Protein 5GV0 (pdb70)

Nearest PDB structures (foldseek):
  5gv0-assembly1_A  TM=1.006E+00  e=5.719E-32  Mus musculus
  4akm-assembly1_A  TM=8.705E-01  e=2.554E-14  Homo sapiens
  5gv3-assembly2_B  TM=8.272E-01  e=2.818E-09  Mus musculus
  5gv3-assembly1_A  TM=8.039E-01  e=3.222E-08  Mus musculus
  4jgl-assembly1_A  TM=3.336E-01  e=8.041E+00  Bacteroides eggerthii DSM 20697

InterPro domains:
  IPR002000 Lysosome-associated membrane glycoprotein [PR00336] (211-235)
  IPR002000 Lysosome-associated membrane glycoprotein [PR00336] (319-333)
  IPR002000 Lysosome-associated membrane glycoprotein [PR00336] (356-368)
  IPR002000 Lysosome-associated membrane glycoprotein [PR00336] (370-392)
  IPR002000 Lysosome-associated membrane glycoprotein [PS51407] (26-406)
  IPR002000 Lysosome-associated membrane glycoprotein [PTHR11506] (157-406)
  IPR018134 Lysosome-associated membrane glycoprotein, conserved site [PS00310] (34-48)
  IPR018134 Lysosome-associated membrane glycoprotein, conserved site [PS00310] (221-235)
  IPR018134 Lysosome-associated membrane glycoprotein, conserved site [PS00311] (364-404)
  IPR048524 Lysosome-associated membrane glycoprotein 2-like, transmembrane domain [PF21222] (373-404)
  IPR048528 Lysosome-associated membrane glycoprotein 2-like, luminal domains [PF01299] (26-175)
  IPR048528 Lysosome-associated membrane glycoprotein 2-like, luminal domains [PF01299] (198-364)

GO terms:
  GO:0044194 cytolytic granule (C, IDA)
  GO:0005886 plasma membrane (C, EXP)
  GO:0005515 protein binding (F, IPI)
  GO:0031982 vesicle (C, IDA)
  GO:0042383 sarcolemma (C, IDA)
  GO:0042470 melanosome (C, I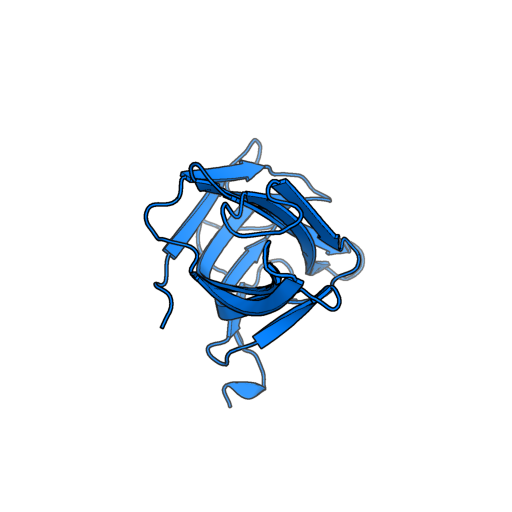DA)
  GO:0044754 autolysosome (C, IDA)
  GO:0061474 phagolysosome membrane (C, IDA)
  GO:0000421 autophagosome membrane (C, IDA)
  GO:0005764 lysosome (C, IDA)
  GO:0005768 endosome (C, IDA)
  GO:0005770 late endosome (C, IDA)
  GO:0005771 multivesicular body (C, IDA)
  GO:0008021 synaptic vesicle (C, IDA)
  GO:0009897 external side of plasma membrane (C, IDA)
  GO:0009986 cell surface (C, IDA)
  GO:0007283 spermatogenesis (P, TAS)
  GO:0045335 phagocytic vesicle (C, IMP)
  GO:0050821 protein stabilization (P, IMP)
  GO:0019904 protein domain specific binding (F, IPI)

Radius of gyration: 15.98 Å; Cα contacts (8 Å, |Δi|>4): 432; chains: 1; bounding box: 34×41×44 Å

Structure (mmCIF, N/CA/C/O backbone):
data_5GV0
#
_entry.id   5GV0
#
_cell.length_a   31.596
_cell.length_b   50.047
_cell.length_c   95.144
_cell.angle_alpha   90.000
_cell.angle_beta   90.000
_cell.angle_gamma   90.000
#
_symmetry.space_group_name_H-M   'P 21 21 21'
#
loop_
_entity.id
_entity.type
_entity.pdbx_description
1 polymer 'Lysosome-associated membrane glycoprotein 1'
2 non-polymer 'SULFATE ION'
3 non-polymer 2-acetamido-2-deoxy-beta-D-glucopyranose
4 water water
#
loop_
_atom_site.group_PDB
_atom_site.id
_atom_site.type_symbol
_atom_site.label_atom_id
_atom_site.label_alt_id
_atom_site.label_comp_id
_atom_site.label_asym_id
_atom_site.label_entity_id
_atom_site.label_seq_id
_atom_site.pdbx_PDB_ins_code
_atom_site.Cartn_x
_atom_site.Cartn_y
_atom_site.Cartn_z
_atom_site.occupancy
_atom_site.B_iso_or_equiv
_atom_site.auth_seq_id
_atom_site.auth_comp_id
_atom_site.auth_asym_id
_atom_site.auth_atom_id
_atom_site.pdbx_PDB_model_num
ATOM 1 N N . ASP A 1 1 ? 13.185 7.282 49.333 1.00 18.93 207 ASP A N 1
ATOM 2 C CA . ASP A 1 1 ? 13.044 7.339 47.880 1.00 14.73 207 ASP A CA 1
ATOM 3 C C . ASP A 1 1 ? 11.935 8.303 47.495 1.00 13.28 207 ASP A C 1
ATOM 4 O O . ASP A 1 1 ? 10.957 8.435 48.229 1.00 16.25 207 ASP A O 1
ATOM 9 N N . PRO A 1 2 ? 12.063 8.960 46.330 1.00 12.93 208 PRO A N 1
ATOM 10 C CA . PRO A 1 2 ? 10.900 9.715 45.855 1.00 13.37 208 PRO A CA 1
ATOM 11 C C . PRO A 1 2 ? 9.735 8.795 45.511 1.00 11.44 208 PRO A C 1
ATOM 12 O O . PRO A 1 2 ? 9.908 7.615 45.197 1.00 12.34 208 PRO A O 1
ATOM 16 N N . THR A 1 3 ? 8.541 9.358 45.571 1.00 13.03 209 THR A N 1
ATOM 17 C CA . THR A 1 3 ? 7.323 8.612 45.331 1.00 14.42 209 THR A CA 1
ATOM 18 C C . THR A 1 3 ? 7.032 8.455 43.837 1.00 12.86 209 THR A C 1
ATOM 19 O O . THR A 1 3 ? 7.149 9.415 43.076 1.00 15.37 209 THR A O 1
ATOM 23 N N . VAL A 1 4 ? 6.669 7.244 43.419 1.00 10.43 210 VAL A N 1
ATOM 24 C CA . VAL A 1 4 ? 6.237 6.997 42.037 1.00 11.88 210 VAL A CA 1
ATOM 25 C C . VAL A 1 4 ? 4.873 7.628 41.800 1.00 16.62 210 VAL A C 1
ATOM 26 O O . VAL A 1 4 ? 3.918 7.326 42.516 1.00 15.54 210 VAL A O 1
ATOM 30 N N . SER A 1 5 ? 4.792 8.511 40.806 1.00 10.84 211 SER A N 1
ATOM 31 C CA . SER A 1 5 ? 3.552 9.187 40.456 1.00 11.33 211 SER A CA 1
ATOM 32 C C . SER A 1 5 ? 3.189 8.878 39.021 1.00 11.11 211 SER A C 1
ATOM 33 O O . SER A 1 5 ? 4.071 8.649 38.183 1.00 12.33 211 SER A O 1
ATOM 36 N N . LYS A 1 6 ? 1.895 8.882 38.734 1.00 14.63 212 LYS A N 1
ATOM 37 C CA . LYS A 1 6 ? 1.408 8.581 37.401 1.00 12.05 212 LYS A CA 1
ATOM 38 C C . LYS A 1 6 ? 0.938 9.841 36.696 1.00 12.22 212 LYS A C 1
ATOM 39 O O . LYS A 1 6 ? 0.375 10.758 37.304 1.00 15.08 212 LYS A O 1
ATOM 45 N N . TYR A 1 7 ? 1.194 9.886 35.396 1.00 9.68 213 TYR A N 1
ATOM 46 C CA . TYR A 1 7 ? 0.856 11.042 34.576 1.00 12.23 213 TYR A CA 1
ATOM 47 C C . TYR A 1 7 ? 0.241 10.603 33.258 1.00 10.41 213 TYR A C 1
ATOM 48 O O . TYR A 1 7 ? 0.688 9.633 32.650 1.00 11.64 213 TYR A O 1
ATOM 57 N N . ASN A 1 8 ? -0.771 11.341 32.817 1.00 12.41 214 ASN A N 1
ATOM 58 C CA . ASN A 1 8 ? -1.429 11.110 31.537 1.00 13.85 214 ASN A CA 1
ATOM 59 C C . ASN A 1 8 ? -1.645 12.471 30.890 1.00 14.11 214 ASN A C 1
ATOM 60 O O . ASN A 1 8 ? -2.285 13.331 31.480 1.00 14.82 214 ASN A O 1
ATOM 65 N N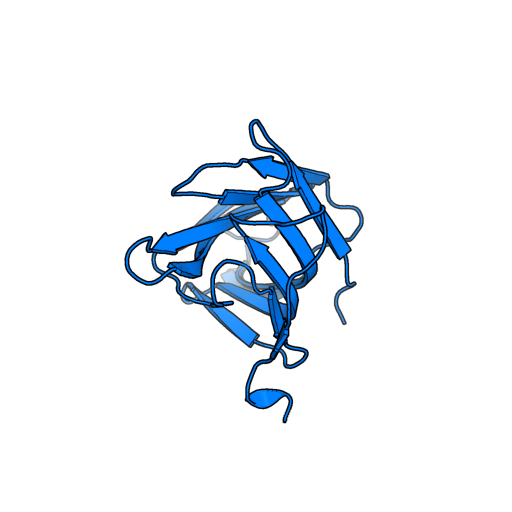 . VAL A 1 9 ? -1.069 12.686 29.713 1.00 10.89 215 VAL A N 1
ATOM 66 C CA . VAL A 1 9 ? -1.295 13.923 28.975 1.00 11.40 215 VAL A CA 1
ATOM 67 C C . VAL A 1 9 ? -2.110 13.597 27.733 1.00 12.34 215 VAL A C 1
ATOM 68 O O . VAL A 1 9 ? -1.705 12.768 26.918 1.00 11.52 215 VAL A O 1
ATOM 72 N N . THR A 1 10 ? -3.277 14.225 27.611 1.00 11.55 216 THR A N 1
ATOM 73 C CA . THR A 1 10 ? -4.152 14.009 26.466 1.00 12.49 216 THR A CA 1
ATOM 74 C C . THR A 1 10 ? -4.474 15.324 25.771 1.00 12.65 216 THR A C 1
ATOM 75 O O . THR A 1 10 ? -4.684 16.346 26.433 1.00 16.34 216 THR A O 1
ATOM 79 N N . GLY A 1 11 ? -4.501 15.286 24.441 1.00 14.88 217 GLY A N 1
ATOM 80 C CA . GLY A 1 11 ? -4.828 16.439 23.621 1.00 18.03 217 GLY A CA 1
ATOM 81 C C . GLY A 1 11 ? -5.670 16.039 22.419 1.00 15.65 217 GLY A C 1
ATOM 82 O O . GLY A 1 11 ? -6.429 15.072 22.485 1.00 15.13 217 GLY A O 1
ATOM 83 N N . ASN A 1 12 ? -5.510 16.767 21.316 1.00 14.50 218 ASN A N 1
ATOM 84 C CA . ASN A 1 12 ? -6.423 16.650 20.173 1.00 14.37 218 ASN A CA 1
ATOM 85 C C . ASN A 1 12 ? -6.475 15.258 19.557 1.00 17.61 218 ASN A C 1
ATOM 86 O O . ASN A 1 12 ? -7.512 14.837 19.041 1.00 19.91 218 ASN A O 1
ATOM 91 N N . ASN A 1 13 ? -5.351 14.555 19.591 1.00 17.40 219 ASN A N 1
ATOM 92 C CA . ASN A 1 13 ? -5.272 13.218 19.012 1.00 17.82 219 ASN A CA 1
ATOM 93 C C . ASN A 1 13 ? -5.197 12.155 20.091 1.00 15.10 219 ASN A C 1
ATOM 94 O O . ASN A 1 13 ? -4.641 11.072 19.877 1.00 20.57 219 ASN A O 1
ATOM 99 N N . GLY A 1 14 ? -5.743 12.472 21.257 1.00 16.02 220 GLY A N 1
ATOM 100 C CA . GLY A 1 14 ? -5.753 11.538 22.362 1.00 14.94 220 GLY A CA 1
ATOM 101 C C . GLY A 1 14 ? -4.498 11.619 23.206 1.00 12.95 220 GLY A C 1
ATOM 102 O O . GLY A 1 14 ? -3.827 12.649 23.248 1.00 15.48 220 GLY A O 1
ATOM 103 N N . THR A 1 15 ? -4.188 10.520 23.878 1.00 15.38 221 THR A N 1
ATOM 104 C CA . THR A 1 15 ? -3.063 10.473 24.805 1.00 13.83 221 THR A CA 1
ATOM 105 C C . THR A 1 15 ? -1.728 10.589 24.078 1.00 14.01 221 THR A C 1
ATOM 106 O O . THR A 1 15 ? -1.470 9.862 23.121 1.00 16.76 221 THR A O 1
ATOM 110 N N . CYS A 1 16 ? -0.885 11.519 24.524 1.00 10.96 222 CYS A N 1
ATOM 111 C CA . CYS A 1 16 ? 0.427 11.695 23.916 1.00 11.08 222 CYS A CA 1
ATOM 112 C C . CYS A 1 16 ? 1.560 11.492 24.917 1.00 11.16 222 CYS A C 1
ATOM 113 O O . CYS A 1 16 ? 2.724 11.535 24.543 1.00 11.04 222 CYS A O 1
ATOM 116 N N . LEU A 1 17 ? 1.230 11.288 26.188 1.00 10.91 223 LEU A N 1
ATOM 117 C CA . LEU A 1 17 ? 2.249 10.957 27.175 1.00 9.59 223 LEU A CA 1
ATOM 118 C C . LEU A 1 17 ? 1.646 10.098 28.262 1.00 10.78 223 LEU A C 1
ATOM 119 O O . LEU A 1 17 ? 0.591 10.434 28.804 1.00 11.48 223 LEU A O 1
ATOM 124 N N . LEU A 1 18 ? 2.300 8.978 28.543 1.00 10.95 224 LEU A N 1
ATOM 125 C CA . LEU A 1 18 ? 2.018 8.177 29.722 1.00 10.06 224 LEU A CA 1
ATOM 126 C C . LEU A 1 18 ? 3.297 8.081 30.508 1.00 9.13 224 LEU A C 1
ATOM 127 O O . LEU A 1 18 ? 4.366 7.871 29.929 1.00 10.43 224 LEU A O 1
ATOM 132 N N . ALA A 1 19 ? 3.207 8.237 31.820 1.00 9.46 225 ALA A N 1
ATOM 133 C CA . ALA A 1 19 ? 4.397 8.090 32.642 1.00 9.41 225 ALA A CA 1
ATOM 134 C C . ALA A 1 19 ? 4.052 7.577 34.021 1.00 12.07 225 ALA A C 1
ATOM 135 O O . ALA A 1 19 ? 3.033 7.948 34.615 1.00 13.41 225 ALA A O 1
ATOM 137 N N . SER A 1 20 ? 4.915 6.702 34.513 1.00 10.81 226 SER A N 1
ATOM 138 C CA . SER A 1 20 ? 4.900 6.258 35.895 1.00 11.00 226 SER A CA 1
ATOM 139 C C . SER A 1 20 ? 6.324 6.406 36.378 1.00 11.36 226 SER A C 1
ATOM 140 O O . SER A 1 20 ? 7.211 5.656 35.954 1.00 13.16 226 SER A O 1
ATOM 143 N N . MET A 1 21 ? 6.578 7.406 37.214 1.00 9.79 227 MET A N 1
ATOM 144 C CA . MET A 1 21 ? 7.962 7.709 37.528 1.00 9.17 227 MET A CA 1
ATOM 145 C C . MET A 1 21 ? 8.143 8.423 38.845 1.00 10.39 227 MET A C 1
ATOM 146 O O . MET A 1 21 ? 7.241 9.119 39.325 1.00 10.47 227 MET A O 1
ATOM 151 N N . ALA A 1 22 ? 9.333 8.230 39.409 1.00 10.18 228 ALA A N 1
ATOM 152 C CA . ALA A 1 22 ? 9.760 8.890 40.629 1.00 10.65 228 ALA A CA 1
ATOM 153 C C . ALA A 1 22 ? 10.905 9.833 40.289 1.00 11.10 228 ALA A C 1
ATOM 154 O O . ALA A 1 22 ? 11.924 9.400 39.744 1.00 13.53 228 ALA A O 1
ATOM 156 N N . LEU A 1 23 ? 10.730 11.115 40.601 1.00 9.62 229 LEU A N 1
ATOM 157 C CA . LEU A 1 23 ? 11.668 12.155 40.193 1.00 10.05 229 LEU A CA 1
ATOM 158 C C . LEU A 1 23 ? 12.135 13.000 41.363 1.00 11.59 229 LEU A C 1
ATOM 159 O O . LEU A 1 23 ? 11.399 13.215 42.322 1.00 12.28 229 LEU A O 1
ATOM 164 N N . GLN A 1 24 ? 13.359 13.503 41.252 1.00 11.21 230 GLN A N 1
ATOM 165 C CA . GLN A 1 24 ? 13.979 14.284 42.308 1.00 11.76 230 GLN A CA 1
ATOM 166 C C . GLN A 1 24 ? 14.891 15.329 41.695 1.00 12.48 230 GLN A C 1
ATOM 167 O O . GLN A 1 24 ? 15.683 15.015 40.807 1.00 14.50 230 GLN A O 1
ATOM 173 N N . LEU A 1 25 ? 14.766 16.570 42.145 1.00 10.21 231 LEU A N 1
ATOM 174 C CA . LEU A 1 25 ? 15.688 17.623 41.729 1.00 10.75 231 LEU A CA 1
ATOM 175 C C . LEU A 1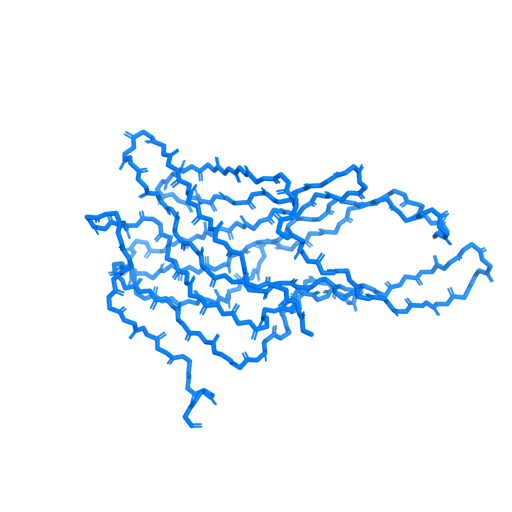 25 ? 16.840 17.702 42.715 1.00 12.36 231 LEU A C 1
ATOM 176 O O . LEU A 1 25 ? 16.626 17.781 43.916 1.00 13.79 231 LEU A O 1
ATOM 181 N N . ASN A 1 26 ? 18.062 17.672 42.205 1.00 9.16 232 ASN A N 1
ATOM 182 C CA . ASN A 1 26 ? 19.245 17.840 43.034 1.00 12.50 232 ASN A CA 1
ATOM 183 C C . ASN A 1 26 ? 19.864 19.182 42.672 1.00 12.70 232 ASN A C 1
ATOM 184 O O . ASN A 1 26 ? 20.378 19.355 41.562 1.00 11.46 232 ASN A O 1
ATOM 189 N N . ILE A 1 27 ? 19.783 20.142 43.586 1.00 13.16 233 ILE A N 1
ATOM 190 C CA . ILE A 1 27 ? 20.216 21.498 43.274 1.00 11.65 233 ILE A CA 1
ATOM 191 C C . ILE A 1 27 ? 21.279 22.005 44.244 1.00 13.03 233 ILE A C 1
ATOM 192 O O . ILE A 1 27 ? 21.147 21.901 45.471 1.00 13.70 233 ILE A O 1
ATOM 197 N N . THR A 1 28 ? 22.357 22.525 43.668 1.00 12.41 234 THR A N 1
ATOM 198 C CA . THR A 1 28 ? 23.421 23.153 44.431 1.00 14.73 234 THR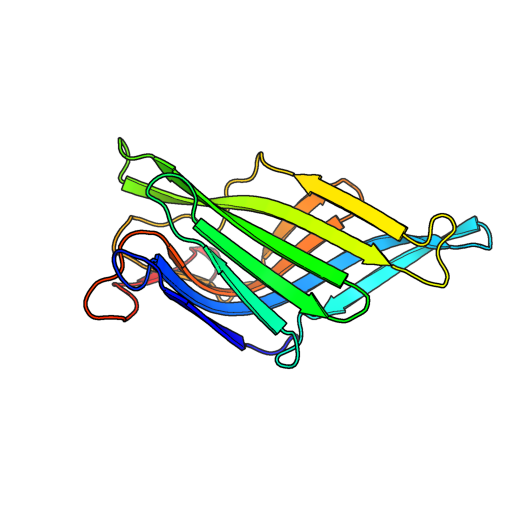 A CA 1
ATOM 199 C C . THR A 1 28 ? 23.307 24.658 44.247 1.00 16.87 234 THR A C 1
ATOM 200 O O . THR A 1 28 ? 23.221 25.134 43.119 1.00 17.93 234 THR A O 1
ATOM 204 N N . TYR A 1 29 ? 23.285 25.409 45.345 1.00 15.04 235 TYR A N 1
ATOM 205 C CA . TYR A 1 29 ? 23.122 26.853 45.241 1.00 13.63 235 TYR A CA 1
ATOM 206 C C . TYR A 1 29 ? 23.771 27.615 46.390 1.00 16.25 235 TYR A C 1
ATOM 207 O O . TYR A 1 29 ? 24.132 27.041 47.413 1.00 17.19 235 TYR A O 1
ATOM 216 N N . LEU A 1 30 ? 23.922 28.920 46.185 1.00 20.66 236 LEU A N 1
ATOM 217 C CA . LEU A 1 30 ? 24.484 29.822 47.182 1.00 21.05 236 LEU A CA 1
ATOM 218 C C . LEU A 1 30 ? 23.402 30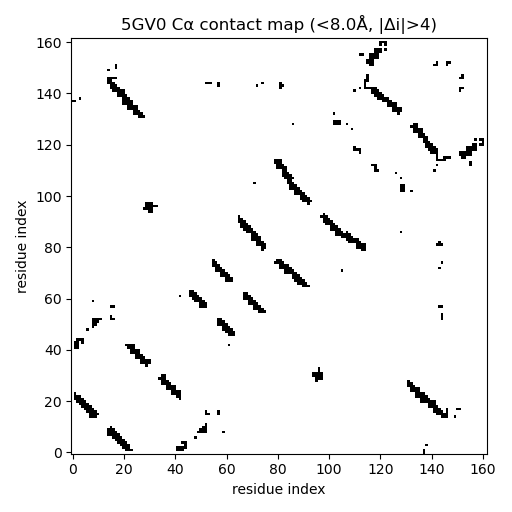.372 48.093 1.00 24.47 236 LEU A C 1
ATOM 219 O O . LEU A 1 30 ? 22.432 30.963 47.621 1.00 21.82 236 LEU A O 1
ATOM 224 N N . LYS A 1 31 ? 23.574 30.180 49.397 1.00 25.27 237 LYS A N 1
ATOM 225 C CA . LYS A 1 31 ? 22.643 30.722 50.382 1.00 24.79 237 LYS A CA 1
ATOM 226 C C . LYS A 1 31 ? 22.931 32.200 50.639 1.00 32.50 237 LYS A C 1
ATOM 227 O O . LYS A 1 31 ? 23.936 32.734 50.169 1.00 32.33 237 LYS A O 1
ATOM 233 N N . LYS A 1 32 ? 22.042 32.856 51.381 1.00 35.63 238 LYS A N 1
ATOM 234 C CA . LYS A 1 32 ? 22.213 34.268 51.714 1.00 37.87 238 LYS A CA 1
ATOM 235 C C . LYS A 1 32 ? 23.496 34.511 52.497 1.00 39.69 238 LYS A C 1
ATOM 236 O O . LYS A 1 32 ? 24.134 35.552 52.345 1.00 44.36 238 LYS A O 1
ATOM 242 N N . ASP A 1 33 ? 23.872 33.545 53.331 1.00 34.17 239 ASP A N 1
ATOM 243 C CA . ASP A 1 33 ? 25.068 33.674 54.162 1.00 28.96 239 ASP A CA 1
ATOM 244 C C . ASP A 1 33 ? 26.330 33.350 53.371 1.00 45.69 239 ASP A C 1
ATOM 245 O O . ASP A 1 33 ? 27.381 33.079 53.955 1.00 51.23 239 ASP A O 1
ATOM 250 N N . ASN A 1 34 ? 26.189 33.347 52.046 1.00 41.99 240 ASN A N 1
ATOM 251 C CA . ASN A 1 34 ? 27.291 33.195 51.095 1.00 49.85 240 ASN A CA 1
ATOM 252 C C . ASN A 1 34 ? 27.852 31.774 51.022 1.00 40.38 240 ASN A C 1
ATOM 253 O O . ASN A 1 34 ? 28.839 31.524 50.329 1.00 47.99 240 ASN A O 1
ATOM 258 N N . LYS A 1 35 ? 27.221 30.837 51.721 1.00 40.25 241 LYS A N 1
ATOM 259 C CA . LYS A 1 35 ? 27.689 29.456 51.700 1.00 35.00 241 LYS A CA 1
ATOM 260 C C . LYS A 1 35 ? 26.948 28.631 50.654 1.00 30.55 241 LYS A C 1
ATOM 261 O O . LYS A 1 35 ? 25.792 28.903 50.332 1.00 27.84 241 LYS A O 1
ATOM 267 N N . THR A 1 36 ? 27.633 27.626 50.124 1.00 26.42 242 THR A N 1
ATOM 268 C CA . THR A 1 36 ? 27.061 26.725 49.129 1.00 21.67 242 THR A CA 1
ATOM 269 C C . THR A 1 36 ? 26.365 25.559 49.822 1.00 21.82 242 THR A C 1
ATOM 270 O O . THR A 1 36 ? 26.879 25.016 50.799 1.00 22.71 242 THR A O 1
ATOM 274 N N . VAL A 1 37 ? 25.186 25.183 49.330 1.00 17.61 243 VAL A N 1
ATOM 275 C CA . VAL A 1 37 ? 24.473 24.029 49.866 1.00 16.61 243 VAL A CA 1
ATOM 276 C C . VAL A 1 37 ? 23.890 23.192 48.720 1.00 14.44 243 VAL A C 1
ATOM 277 O O . VAL A 1 37 ? 23.593 23.714 47.647 1.00 14.58 243 VAL A O 1
ATOM 281 N N . THR A 1 38 ? 23.761 21.890 48.948 1.00 13.51 244 THR A N 1
ATOM 282 C CA . THR A 1 38 ? 23.127 20.995 47.987 1.00 12.88 244 THR A CA 1
ATOM 283 C C . THR A 1 38 ? 21.912 20.350 48.637 1.00 12.05 244 THR A C 1
ATOM 284 O O . THR A 1 38 ? 22.015 19.777 49.718 1.00 12.80 244 THR A O 1
ATOM 288 N N . ARG A 1 39 ? 20.755 20.474 47.994 1.00 11.19 245 ARG A N 1
ATOM 289 C CA . ARG A 1 39 ? 19.510 19.919 48.518 1.00 11.64 245 ARG A CA 1
ATOM 290 C C . ARG A 1 39 ? 18.766 19.110 47.469 1.00 13.87 245 ARG A C 1
ATOM 291 O O . ARG A 1 39 ? 18.880 19.366 46.262 1.00 13.52 245 ARG A O 1
ATOM 299 N N . ALA A 1 40 ? 17.988 18.143 47.935 1.00 10.88 246 ALA A N 1
ATOM 300 C CA . ALA A 1 40 ? 17.106 17.381 47.064 1.00 12.23 246 ALA A CA 1
ATOM 301 C C . ALA A 1 40 ? 15.666 17.793 47.282 1.00 13.73 246 ALA A C 1
ATOM 302 O O . ALA A 1 40 ? 15.211 17.938 48.415 1.00 15.22 246 ALA A O 1
ATOM 304 N N . PHE A 1 41 ? 14.952 17.980 46.179 1.00 12.11 247 PHE A N 1
ATOM 305 C CA . PHE A 1 41 ? 13.530 18.276 46.210 1.00 13.54 247 PHE A CA 1
ATOM 306 C C . PHE A 1 41 ? 12.803 17.215 45.409 1.00 14.96 247 PHE A C 1
ATOM 307 O O . PHE A 1 41 ? 12.919 17.166 44.180 1.00 13.17 247 PHE A O 1
ATOM 315 N N . ASN A 1 42 ? 12.073 16.349 46.100 1.00 13.26 248 ASN A N 1
ATOM 316 C CA . ASN A 1 42 ? 11.322 15.312 45.415 1.00 12.23 248 ASN A CA 1
ATOM 317 C C . ASN A 1 42 ? 10.111 15.893 44.709 1.00 14.57 248 ASN A C 1
ATOM 318 O O . ASN A 1 42 ? 9.420 16.758 45.245 1.00 16.72 248 ASN A O 1
ATOM 323 N N . ILE A 1 43 ? 9.860 15.421 43.499 1.00 11.98 249 ILE A N 1
ATOM 324 C CA . ILE A 1 43 ? 8.599 15.712 42.849 1.00 12.88 249 ILE A CA 1
ATOM 325 C C . ILE A 1 43 ? 7.540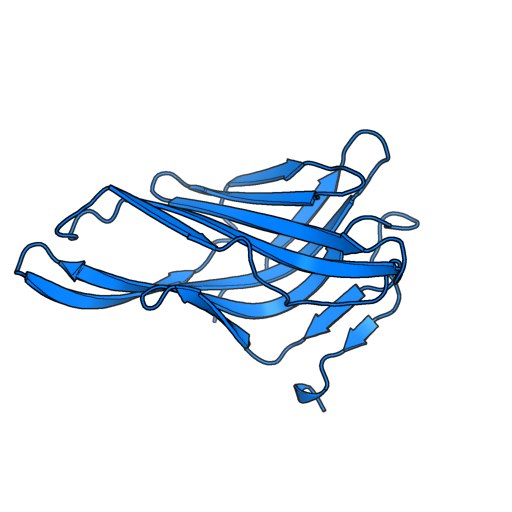 14.946 43.618 1.00 15.23 249 ILE A C 1
ATOM 326 O O . ILE A 1 43 ? 7.640 13.734 43.807 1.00 15.31 249 ILE A O 1
ATOM 331 N N . SER A 1 44 ? 6.547 15.676 44.099 1.00 17.19 250 SER A N 1
ATOM 332 C CA . SER A 1 44 ? 5.554 15.124 45.000 1.00 20.61 250 SER A CA 1
ATOM 333 C C . SER A 1 44 ? 4.329 14.641 44.246 1.00 20.40 250 SER A C 1
ATOM 334 O O . SER A 1 44 ? 3.949 15.224 43.236 1.00 15.44 250 SER A O 1
ATOM 337 N N . PRO A 1 45 ? 3.695 13.575 44.747 1.00 26.70 251 PRO A N 1
ATOM 338 C CA . PRO A 1 45 ? 2.401 13.141 44.216 1.00 27.13 251 PRO A CA 1
ATOM 339 C C . PRO A 1 45 ? 1.367 14.267 44.324 1.00 22.20 251 PRO A C 1
ATOM 340 O O . PRO A 1 45 ? 0.416 14.327 43.542 1.00 25.08 251 PRO A O 1
ATOM 344 N N . ASN A 1 46 ? 1.595 15.165 45.277 1.00 18.04 252 ASN A N 1
ATOM 345 C CA . ASN A 1 46 ? 0.714 16.296 45.547 1.00 17.27 252 ASN A CA 1
ATOM 346 C C . ASN A 1 46 ? 0.794 17.410 44.520 1.00 18.47 252 ASN A C 1
ATOM 347 O O . ASN A 1 46 ? -0.076 18.275 44.469 1.00 18.66 252 ASN A O 1
ATOM 352 N N . ASP A 1 47 ? 1.853 17.404 43.718 1.00 15.22 253 ASP A N 1
ATOM 353 C CA . ASP A 1 47 ? 2.062 18.477 42.757 1.00 14.37 253 ASP A CA 1
ATOM 354 C C . ASP A 1 47 ? 0.954 18.527 41.715 1.00 16.26 253 ASP A C 1
ATOM 355 O O . ASP A 1 47 ? 0.358 17.509 41.369 1.00 16.44 253 ASP A O 1
ATOM 360 N N . THR A 1 48 ? 0.699 19.731 41.221 1.00 13.51 254 THR A N 1
ATOM 361 C CA . THR A 1 48 ? -0.231 19.948 40.131 1.00 15.34 254 THR A CA 1
ATOM 362 C C . THR A 1 48 ? 0.443 19.555 38.830 1.00 14.61 254 THR A C 1
ATOM 363 O O . THR A 1 48 ? 1.559 19.999 38.559 1.00 15.31 254 THR A O 1
ATOM 367 N N . SER A 1 49 ? -0.199 18.713 38.033 1.00 12.53 255 SER A N 1
ATOM 368 C CA . SER A 1 49 ? 0.385 18.337 36.750 1.00 12.87 255 SER A CA 1
ATOM 369 C C . SER A 1 49 ? -0.515 18.663 35.561 1.00 13.86 255 SER A C 1
ATOM 370 O O . SER A 1 49 ? -1.746 18.664 35.650 1.00 14.46 255 SER A O 1
ATOM 373 N N . SER A 1 50 ? 0.129 18.939 34.438 1.00 11.41 256 SER A N 1
ATOM 374 C CA . SER A 1 50 ? -0.549 19.255 33.196 1.00 9.72 256 SER A CA 1
ATOM 375 C C . SER A 1 50 ? 0.443 19.019 32.081 1.00 11.60 256 SER A C 1
ATOM 376 O O . SER A 1 50 ? 1.600 18.711 32.346 1.00 12.82 256 SER A O 1
ATOM 379 N N . GLY A 1 51 ? 0.009 19.159 30.838 1.00 10.74 257 GLY A N 1
ATOM 380 C CA . GLY A 1 51 ? 0.932 18.959 29.738 1.00 10.98 257 GLY A CA 1
ATOM 381 C C . GLY A 1 51 ? 0.329 19.338 28.409 1.00 11.73 257 GLY A C 1
ATOM 382 O O . GLY A 1 51 ? -0.807 19.801 28.337 1.00 13.06 257 GLY A O 1
ATOM 383 N N . SER A 1 52 ? 1.097 19.155 27.345 1.00 11.14 258 SER A N 1
ATOM 384 C CA . SER A 1 52 ? 0.612 19.491 26.016 1.00 10.50 258 SER A CA 1
ATOM 385 C C . SER A 1 52 ? 1.143 18.513 24.982 1.00 11.42 258 SER A C 1
ATOM 386 O O . SER A 1 52 ? 2.187 17.892 25.162 1.00 12.94 258 SER A O 1
ATOM 389 N N . CYS A 1 53 ? 0.399 18.386 23.893 1.00 12.36 259 CYS A N 1
ATOM 390 C CA . CYS A 1 53 ? 0.711 17.433 22.840 1.00 11.12 259 CYS A CA 1
ATOM 391 C C . CYS A 1 53 ? 1.094 18.116 21.535 1.00 12.48 259 CYS A C 1
ATOM 392 O O . CYS A 1 53 ? 0.710 19.250 21.286 1.00 16.72 259 CYS A O 1
ATOM 395 N N . GLY A 1 54 ? 1.825 17.396 20.694 1.00 13.22 260 GLY A N 1
ATOM 396 C CA . GLY A 1 54 ? 2.181 17.850 19.358 1.00 14.84 260 GLY A CA 1
ATOM 397 C C . GLY A 1 54 ? 2.893 16.727 18.638 1.00 17.11 260 GLY A C 1
ATOM 398 O O . GLY A 1 54 ? 3.139 15.673 19.227 1.00 17.78 260 GLY A O 1
ATOM 399 N N . ILE A 1 55 ? 3.234 16.929 17.368 1.00 18.41 261 ILE A N 1
ATOM 400 C CA . ILE A 1 55 ? 3.979 15.901 16.650 1.00 17.99 261 ILE A CA 1
ATOM 401 C C . ILE A 1 55 ? 5.492 16.117 16.724 1.00 13.53 261 ILE A C 1
ATOM 402 O O . ILE A 1 55 ? 6.252 15.243 16.320 1.00 19.93 261 ILE A O 1
ATOM 407 N N . ASN A 1 56 ? 5.929 17.261 17.247 1.00 13.95 262 ASN A N 1
ATOM 408 C CA . ASN A 1 56 ? 7.364 17.509 17.442 1.00 14.87 262 ASN A CA 1
ATOM 409 C C . ASN A 1 56 ? 7.730 17.687 18.908 1.00 15.74 262 ASN A C 1
ATOM 410 O O . ASN A 1 56 ? 8.864 17.402 19.315 1.00 15.15 262 ASN A O 1
ATOM 415 N N . LEU A 1 57 ? 6.765 18.157 19.692 1.00 11.91 263 LEU A N 1
ATOM 416 C CA . LEU A 1 57 ? 7.000 18.494 21.088 1.00 11.19 263 LEU A CA 1
ATOM 417 C C . LEU A 1 57 ? 5.864 18.039 21.980 1.00 10.43 263 LEU A C 1
ATOM 418 O O . LEU A 1 57 ? 4.702 18.373 21.741 1.00 12.07 263 LEU A O 1
ATOM 423 N N . VAL A 1 58 ? 6.211 17.298 23.027 1.00 9.11 264 VAL A N 1
ATOM 424 C CA . VAL A 1 58 ? 5.259 16.884 24.054 1.00 8.76 264 VAL A CA 1
ATOM 425 C C . VAL A 1 58 ? 5.776 17.378 25.394 1.00 9.77 264 VAL A C 1
ATOM 426 O O . VAL A 1 58 ? 6.964 17.219 25.687 1.00 10.99 264 VAL A O 1
ATOM 430 N N . THR A 1 59 ? 4.919 17.986 26.208 1.00 9.45 265 THR A N 1
ATOM 431 C CA . THR A 1 59 ? 5.393 18.513 27.487 1.00 10.32 265 THR A CA 1
ATOM 432 C C . THR A 1 59 ? 4.617 17.970 28.665 1.00 10.96 265 THR A C 1
ATOM 433 O O . THR A 1 59 ? 3.444 17.589 28.547 1.00 11.90 265 THR A O 1
ATOM 437 N N . LEU A 1 60 ? 5.296 17.941 29.805 1.00 10.57 266 LEU A N 1
ATOM 438 C CA . LEU A 1 60 ? 4.689 17.625 31.092 1.00 8.71 266 LEU A CA 1
ATOM 439 C C . LEU A 1 60 ? 5.188 18.632 32.113 1.00 11.54 266 LEU A C 1
ATOM 440 O O . LEU A 1 60 ? 6.400 18.786 32.281 1.00 12.42 266 LEU A O 1
ATOM 445 N N . LYS A 1 61 ? 4.269 19.323 32.782 1.00 11.29 267 LYS A N 1
ATOM 446 C CA . LYS A 1 61 ? 4.638 20.289 33.807 1.00 10.34 267 LYS A CA 1
ATOM 447 C C . LYS A 1 61 ? 4.109 19.857 35.166 1.00 12.45 267 LYS A C 1
ATOM 448 O O . LYS A 1 61 ? 2.927 19.565 35.320 1.00 13.71 267 LYS A O 1
ATOM 454 N N . VAL A 1 62 ? 5.006 19.803 36.144 1.00 10.24 268 VAL A N 1
ATOM 455 C CA . VAL A 1 62 ? 4.649 19.436 37.502 1.00 11.07 268 VAL A CA 1
ATOM 456 C C . VAL A 1 62 ? 5.030 20.588 38.424 1.00 11.69 268 VAL A C 1
ATOM 457 O O . VAL A 1 62 ? 6.179 21.038 38.441 1.00 13.81 268 VAL A O 1
ATOM 461 N N . GLU A 1 63 ? 4.065 21.091 39.180 1.00 13.43 269 GLU A N 1
ATOM 462 C CA . GLU A 1 63 ? 4.318 22.320 39.909 1.00 14.83 269 GLU A CA 1
ATOM 463 C C . GLU A 1 63 ? 3.620 22.408 41.255 1.00 16.40 269 GLU A C 1
ATOM 464 O O . GLU A 1 63 ? 2.654 21.693 41.537 1.00 15.57 269 GLU A O 1
ATOM 470 N N . ASN A 1 64 ? 4.150 23.298 42.083 1.00 16.35 270 ASN A N 1
ATOM 471 C CA . ASN A 1 64 ? 3.505 23.712 43.313 1.00 19.47 270 ASN A CA 1
ATOM 472 C C . ASN A 1 64 ? 3.767 25.202 43.510 1.00 21.41 270 ASN A C 1
ATOM 473 O O . ASN A 1 64 ? 4.182 25.887 42.574 1.00 21.32 270 ASN A O 1
ATOM 478 N N . LYS A 1 65 ? 3.535 25.699 44.720 1.00 25.92 271 LYS A N 1
ATOM 479 C CA . LYS A 1 65 ? 3.628 27.131 44.988 1.00 31.32 271 LYS A CA 1
ATOM 480 C C . LYS A 1 65 ? 5.032 27.702 44.765 1.00 26.23 271 LYS A C 1
ATOM 481 O O . LYS A 1 65 ? 5.181 28.851 44.353 1.00 31.94 271 LYS A O 1
ATOM 487 N N . ASN A 1 66 ? 6.056 26.896 45.024 1.00 20.00 272 ASN A N 1
ATOM 488 C CA . ASN A 1 66 ? 7.431 27.388 44.997 1.00 23.08 272 ASN A CA 1
ATOM 489 C C . ASN A 1 66 ? 8.277 26.878 43.839 1.00 20.33 272 ASN A C 1
ATOM 490 O O . ASN A 1 66 ? 9.455 27.216 43.734 1.00 19.34 272 ASN A O 1
ATOM 495 N N . ARG A 1 67 ? 7.683 26.080 42.959 1.00 17.89 273 ARG A N 1
ATOM 496 C CA . ARG A 1 67 ? 8.479 25.367 41.970 1.00 16.68 273 ARG A CA 1
ATOM 497 C C . ARG A 1 67 ? 7.645 24.901 40.791 1.00 14.88 273 ARG A C 1
ATOM 498 O O . ARG A 1 67 ? 6.531 24.414 40.967 1.00 16.79 273 ARG A O 1
ATOM 506 N N . ALA A 1 68 ? 8.189 25.049 39.588 1.00 14.28 274 ALA A N 1
ATOM 507 C CA . ALA A 1 68 ? 7.575 24.473 38.405 1.00 11.94 274 ALA A CA 1
ATOM 508 C C . ALA A 1 68 ? 8.633 23.770 37.579 1.00 11.99 274 ALA A C 1
ATOM 509 O O . ALA A 1 68 ? 9.647 24.370 37.214 1.00 14.54 274 ALA A O 1
ATOM 511 N N . LEU A 1 69 ? 8.398 22.493 37.308 1.00 10.80 275 LEU A N 1
ATOM 512 C CA . LEU A 1 69 ? 9.295 21.685 36.492 1.00 10.54 275 LEU A CA 1
ATOM 513 C C . LEU A 1 69 ? 8.602 21.273 35.214 1.00 11.17 275 LEU A C 1
ATOM 514 O O . LEU A 1 69 ? 7.533 20.667 35.273 1.00 10.66 275 LEU A O 1
ATOM 519 N N . GLU A 1 70 ? 9.206 21.570 34.065 1.00 9.10 276 GLU A N 1
ATOM 520 C CA . GLU A 1 70 ? 8.638 21.108 32.799 1.00 10.20 276 GLU A CA 1
ATOM 521 C C . GLU A 1 70 ? 9.613 20.197 32.086 1.00 10.42 276 GLU A C 1
ATOM 522 O O . GLU A 1 70 ? 10.792 20.526 31.903 1.00 11.15 276 GLU A O 1
ATOM 528 N N . LEU A 1 71 ? 9.107 19.039 31.694 1.00 9.71 277 LEU A N 1
ATOM 529 C CA . LEU A 1 71 ? 9.850 18.089 30.885 1.00 8.48 277 LEU A CA 1
ATOM 530 C C . LEU A 1 71 ? 9.382 18.233 29.456 1.00 10.52 277 LEU A C 1
ATOM 531 O O . LEU A 1 71 ? 8.174 18.301 29.190 1.00 11.98 277 LEU A O 1
ATOM 536 N N . GLN A 1 72 ? 10.327 18.290 28.530 1.00 9.64 278 GLN A N 1
ATOM 537 C CA . GLN A 1 72 ? 9.998 18.389 27.118 1.00 11.57 278 GLN A CA 1
ATOM 538 C C . GLN A 1 72 ? 10.515 17.161 26.402 1.00 10.34 278 GLN A C 1
ATOM 539 O O . GLN A 1 72 ? 11.678 16.796 26.545 1.00 10.92 278 GLN A O 1
ATOM 545 N N . PHE A 1 73 ? 9.633 16.509 25.658 1.00 10.33 279 PHE A N 1
ATOM 546 C CA . PHE A 1 73 ? 9.986 15.319 24.903 1.00 9.95 279 PHE A CA 1
ATOM 547 C C . PHE A 1 73 ? 9.988 15.648 23.420 1.00 10.75 279 PHE A C 1
ATOM 548 O O . PHE A 1 73 ? 9.143 16.404 22.936 1.00 11.60 279 PHE A O 1
ATOM 556 N N . GLY A 1 74 ? 10.952 15.082 22.708 1.00 9.69 280 GLY A N 1
ATOM 557 C CA . GLY A 1 74 ? 11.049 15.264 21.279 1.00 10.79 280 GLY A CA 1
ATOM 558 C C . GLY A 1 74 ? 11.098 13.930 20.585 1.00 13.20 280 GLY A C 1
ATOM 559 O O . GLY A 1 74 ? 11.220 12.879 21.210 1.00 11.92 280 GLY A O 1
ATOM 560 N N . MET A 1 75 ? 10.994 13.967 19.269 1.00 19.64 281 MET A N 1
ATOM 561 C CA . MET A 1 75 ? 11.186 12.756 18.511 1.00 23.80 281 MET A CA 1
ATOM 562 C C . MET A 1 75 ? 11.614 13.075 17.107 1.00 29.86 281 MET A C 1
ATOM 563 O O . MET A 1 75 ? 11.370 14.161 16.584 1.00 29.89 281 MET A O 1
ATOM 568 N N . ASN A 1 76 ? 12.269 12.094 16.514 1.00 22.13 282 ASN A N 1
ATOM 569 C CA . ASN A 1 76 ? 12.859 12.213 15.205 1.00 17.85 282 ASN A CA 1
ATOM 570 C C . ASN A 1 76 ? 12.097 11.256 14.310 1.00 24.30 282 ASN A C 1
ATOM 571 O O . ASN A 1 76 ? 12.205 10.038 14.458 1.00 28.18 282 ASN A O 1
ATOM 576 N N . ALA A 1 77 ? 11.282 11.814 13.420 1.00 26.52 283 ALA A N 1
ATOM 577 C CA . ALA A 1 77 ? 10.408 11.013 12.575 1.00 30.73 283 ALA A CA 1
ATOM 578 C C . ALA A 1 77 ? 11.206 10.032 11.727 1.00 28.71 283 ALA A C 1
ATOM 579 O O . ALA A 1 77 ? 10.742 8.929 11.446 1.00 23.15 283 ALA A O 1
ATOM 581 N N . SER A 1 78 ? 12.415 10.436 11.346 1.00 27.66 284 SER A N 1
ATOM 582 C CA . SER A 1 78 ? 13.258 9.628 10.479 1.00 29.58 284 SER A CA 1
ATOM 583 C C . SER A 1 78 ? 13.820 8.419 11.210 1.00 19.90 284 SER A C 1
ATOM 584 O O . SER A 1 78 ? 14.246 7.458 10.581 1.00 24.12 284 SER A O 1
ATOM 587 N N . SER A 1 79 ? 13.828 8.465 12.538 1.00 21.58 285 SER A N 1
ATOM 588 C CA . SER A 1 79 ? 14.307 7.327 13.315 1.00 26.08 285 SER A CA 1
ATOM 589 C C . SER A 1 79 ? 13.185 6.651 14.107 1.00 17.68 285 SER A C 1
ATOM 590 O O . SER A 1 79 ? 13.351 5.533 14.580 1.00 20.39 285 SER A O 1
ATOM 593 N N . SER A 1 80 ? 12.045 7.328 14.234 1.00 21.87 286 SER A N 1
ATOM 594 C CA . SER A 1 80 ? 10.957 6.857 15.090 1.00 16.96 286 SER A CA 1
ATOM 595 C C . SER A 1 80 ? 11.4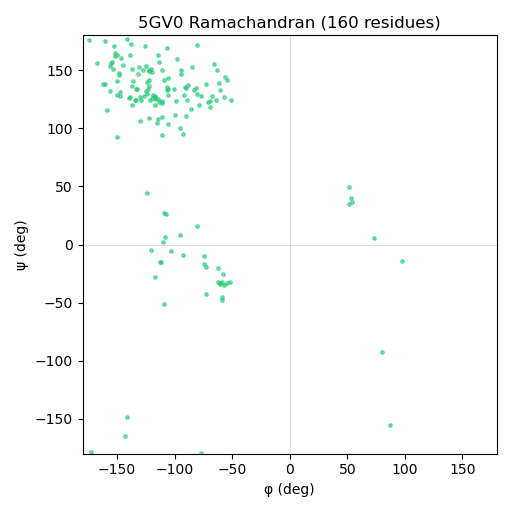73 6.543 16.495 1.00 19.01 286 SER A C 1
ATOM 596 O O . SER A 1 80 ? 11.236 5.460 17.032 1.00 19.40 286 SER A O 1
ATOM 599 N N . LEU A 1 81 ? 12.207 7.491 17.067 1.00 12.32 287 LEU A N 1
ATOM 600 C CA . LEU A 1 81 ? 12.642 7.422 18.456 1.00 12.88 287 LEU A CA 1
ATOM 601 C C . LEU A 1 81 ? 12.123 8.647 19.172 1.00 12.38 287 LEU A C 1
ATOM 602 O O . LEU A 1 81 ? 12.114 9.734 18.591 1.00 14.83 287 LEU A O 1
ATOM 607 N N . PHE A 1 82 ? 11.689 8.480 20.420 1.00 11.32 288 PHE A N 1
ATOM 608 C CA . PHE A 1 82 ? 11.374 9.632 21.260 1.00 10.61 288 PHE A CA 1
ATOM 609 C C . PHE A 1 82 ? 12.344 9.685 22.429 1.00 9.90 288 PHE A C 1
ATOM 610 O O . PHE A 1 82 ? 13.001 8.696 22.750 1.00 11.19 288 PHE A O 1
ATOM 618 N N . PHE A 1 83 ? 12.417 10.845 23.071 1.00 10.08 289 PHE A N 1
ATOM 619 C CA . PHE A 1 83 ? 13.371 11.059 24.143 1.00 9.95 289 PHE A CA 1
ATOM 620 C C . PHE A 1 83 ? 13.044 12.335 24.891 1.00 12.45 289 PHE A C 1
ATOM 621 O O . PHE A 1 83 ? 12.379 13.228 24.362 1.00 10.34 289 PHE A O 1
ATOM 629 N N . LEU A 1 84 ? 13.499 12.396 26.136 1.00 10.85 290 LEU A N 1
ATOM 630 C CA . LEU A 1 84 ? 13.511 13.641 26.892 1.00 10.57 290 LEU A CA 1
ATOM 631 C C . LEU A 1 84 ? 14.554 14.545 26.258 1.00 9.96 290 LEU A C 1
ATOM 632 O O . LEU A 1 84 ? 15.738 14.178 26.202 1.00 11.57 290 LEU A O 1
ATOM 637 N N . GLN A 1 85 ? 14.125 15.700 25.751 1.00 9.19 291 GLN A N 1
ATOM 638 C CA . GLN A 1 85 ? 15.054 16.606 25.088 1.00 11.19 291 GLN A CA 1
ATOM 639 C C . GLN A 1 85 ? 15.277 17.892 25.879 1.00 10.23 291 GLN A C 1
ATOM 640 O O . GLN A 1 85 ? 16.231 18.620 25.623 1.00 10.81 291 GLN A O 1
ATOM 646 N N . GLY A 1 86 ? 14.416 18.174 26.849 1.00 9.99 292 GLY A N 1
ATOM 647 C CA . GLY A 1 86 ? 14.550 19.421 27.567 1.00 11.49 292 GLY A CA 1
ATOM 648 C C . GLY A 1 86 ? 13.998 19.412 28.972 1.00 11.29 292 GLY A C 1
ATOM 649 O O . GLY A 1 86 ? 13.069 18.673 29.280 1.00 10.15 292 GLY A O 1
ATOM 650 N N . VAL A 1 87 ? 14.588 20.246 29.821 1.00 9.54 293 VAL A N 1
ATOM 651 C CA . VAL A 1 87 ? 14.098 20.485 31.168 1.00 9.77 293 VAL A CA 1
ATOM 652 C C . VAL A 1 87 ? 14.065 21.988 31.431 1.00 14.84 293 VAL A C 1
ATOM 653 O O . VAL A 1 87 ? 15.018 22.699 31.102 1.00 11.03 293 VAL A O 1
ATOM 657 N N . ARG A 1 88 ? 12.959 22.463 31.996 1.00 12.06 294 ARG A N 1
ATOM 658 C CA . ARG A 1 88 ? 12.840 23.842 32.461 1.00 12.15 294 ARG A CA 1
ATOM 659 C C . ARG A 1 88 ? 12.436 23.824 33.920 1.00 14.01 294 ARG A C 1
ATOM 660 O O . ARG A 1 88 ? 11.493 23.128 34.289 1.00 13.72 294 ARG A O 1
ATOM 668 N N . LEU A 1 89 ? 13.129 24.598 34.744 1.00 12.44 295 LEU A N 1
ATOM 669 C CA . LEU A 1 89 ? 12.783 24.698 36.152 1.00 12.63 295 LEU A CA 1
ATOM 670 C C . LEU A 1 89 ? 12.665 26.150 36.590 1.00 13.98 295 LEU A C 1
ATOM 671 O O . LEU A 1 89 ? 13.594 26.934 36.409 1.00 14.90 295 LEU A O 1
ATOM 676 N N . ASN A 1 90 ? 11.513 26.507 37.152 1.00 11.77 296 ASN A N 1
ATOM 677 C CA . ASN A 1 90 ? 11.361 27.766 37.873 1.00 14.09 296 ASN A CA 1
ATOM 678 C C . ASN A 1 90 ? 11.315 27.446 39.353 1.00 13.44 296 ASN A C 1
ATOM 679 O O . ASN A 1 90 ? 10.592 26.538 39.763 1.00 14.95 296 ASN A O 1
ATOM 684 N N . MET A 1 91 ? 12.059 28.178 40.169 1.00 13.24 297 MET A N 1
ATOM 685 C CA . MET A 1 91 ? 12.035 27.867 41.587 1.00 13.26 297 MET A CA 1
ATOM 686 C C . MET A 1 91 ? 12.226 29.090 42.461 1.00 14.38 297 MET A C 1
ATOM 687 O O . MET A 1 91 ? 12.922 30.030 42.091 1.00 15.02 297 MET A O 1
ATOM 692 N N . THR A 1 92 ? 11.599 29.071 43.633 1.00 15.84 298 THR A N 1
ATOM 693 C CA . THR A 1 92 ? 11.885 30.063 44.655 1.00 17.66 298 THR A CA 1
ATOM 694 C C . THR A 1 92 ? 12.468 29.365 45.885 1.00 20.50 298 THR A C 1
ATOM 695 O O . THR A 1 92 ? 11.837 28.482 46.468 1.00 19.98 298 THR A O 1
ATOM 699 N N . LEU A 1 93 ? 13.688 29.745 46.245 1.00 19.25 299 LEU A N 1
ATOM 700 C CA . LEU A 1 93 ? 14.352 29.225 47.434 1.00 19.25 299 LEU A CA 1
ATOM 701 C C . LEU A 1 93 ? 14.556 30.366 48.421 1.00 19.13 299 LEU A C 1
ATOM 702 O O . LEU A 1 93 ? 15.441 31.199 48.222 1.00 21.99 299 LEU A O 1
ATOM 707 N N . PRO A 1 94 ? 13.739 30.406 49.484 1.00 25.25 300 PRO A N 1
ATOM 708 C CA . PRO A 1 94 ? 13.743 31.519 50.438 1.00 23.84 300 PRO A CA 1
ATOM 709 C C . PRO A 1 94 ? 15.117 31.822 51.042 1.00 23.48 300 PRO A C 1
ATOM 710 O O . PRO A 1 94 ? 15.397 32.992 51.289 1.00 24.78 300 PRO A O 1
ATOM 714 N N . ASP A 1 95 ? 15.960 30.813 51.247 1.00 22.84 301 ASP A N 1
ATOM 715 C CA . ASP A 1 95 ? 17.250 31.038 51.897 1.00 22.54 301 ASP A CA 1
ATOM 716 C C . ASP A 1 95 ? 18.395 31.238 50.905 1.00 21.46 301 ASP A C 1
ATOM 717 O O . ASP A 1 95 ? 19.559 31.289 51.301 1.00 25.98 301 ASP A O 1
ATOM 722 N N . ALA A 1 96 ? 18.069 31.356 49.621 1.00 21.20 302 ALA A N 1
ATOM 723 C CA . ALA A 1 96 ? 19.097 31.552 48.601 1.00 20.61 302 ALA A CA 1
ATOM 724 C C . ALA A 1 96 ? 19.479 33.020 48.437 1.00 26.45 302 ALA A C 1
ATOM 725 O O . ALA A 1 96 ? 18.672 33.914 48.687 1.00 28.88 302 ALA A O 1
ATOM 727 N N . LEU A 1 97 ? 20.715 33.255 48.006 1.00 24.61 303 LEU A N 1
ATOM 728 C CA . LEU A 1 97 ? 21.172 34.598 47.662 1.00 25.45 303 LEU A CA 1
ATOM 729 C C . LEU A 1 97 ? 20.298 35.188 46.562 1.00 30.55 303 LEU A C 1
ATOM 730 O O . LEU A 1 97 ? 19.893 36.349 46.625 1.00 29.55 303 LEU A O 1
ATOM 735 N N . VAL A 1 98 ? 20.022 34.377 45.547 1.00 25.37 304 VAL A N 1
ATOM 736 C CA . VAL A 1 98 ? 19.066 34.731 44.512 1.00 22.92 304 VAL A CA 1
ATOM 737 C C . VAL A 1 98 ? 17.856 33.817 44.665 1.00 26.45 304 VAL A C 1
ATOM 738 O O . VAL A 1 98 ? 17.850 32.699 44.152 1.00 23.97 304 VAL A O 1
ATOM 742 N N . PRO A 1 99 ? 16.834 34.289 45.393 1.00 23.80 305 PRO A N 1
ATOM 743 C CA . PRO A 1 99 ? 15.681 33.469 45.784 1.00 21.38 305 PRO A CA 1
ATOM 744 C C . PRO A 1 99 ? 14.918 32.873 44.604 1.00 19.43 305 PRO A C 1
ATOM 745 O O . PRO A 1 99 ? 14.607 31.679 44.613 1.00 18.36 305 PRO A O 1
ATOM 749 N N . THR A 1 100 ? 14.618 33.702 43.612 1.00 18.98 306 THR A N 1
ATOM 750 C CA . THR A 1 100 ? 13.797 33.285 42.483 1.00 16.85 306 THR A CA 1
ATOM 751 C C . THR A 1 100 ? 14.640 33.223 41.217 1.00 17.09 306 THR A C 1
ATOM 752 O O . THR A 1 100 ? 15.279 34.205 40.826 1.00 19.67 306 THR A O 1
ATOM 756 N N . PHE A 1 101 ? 14.650 32.052 40.589 1.00 13.56 307 PHE A N 1
ATOM 757 C CA . PHE A 1 101 ? 15.527 31.806 39.454 1.00 14.26 307 PHE A CA 1
ATOM 758 C C . PHE A 1 101 ? 14.943 30.763 38.515 1.00 13.81 307 PHE A C 1
ATOM 759 O O . PHE A 1 101 ? 13.949 30.106 38.833 1.00 14.22 307 PHE A O 1
ATOM 767 N N . SER A 1 102 ? 15.579 30.616 37.357 1.00 14.50 308 SER A N 1
ATOM 768 C CA . SER A 1 102 ? 15.241 29.566 36.403 1.00 12.70 308 SER A CA 1
ATOM 769 C C . SER A 1 102 ? 16.508 28.864 35.948 1.00 13.97 308 SER A C 1
ATOM 770 O O . SER A 1 102 ? 17.563 29.482 35.863 1.00 15.03 308 SER A O 1
ATOM 773 N N . ILE A 1 103 ? 16.393 27.568 35.677 1.00 12.49 309 ILE A N 1
ATOM 774 C CA . ILE A 1 103 ? 17.469 26.784 35.075 1.00 12.38 309 ILE A CA 1
ATOM 775 C C . ILE A 1 103 ? 16.856 25.966 33.955 1.00 11.79 309 ILE A C 1
ATOM 776 O O . ILE A 1 103 ? 15.792 25.377 34.131 1.00 12.94 309 ILE A O 1
ATOM 781 N N . SER A 1 104 ? 17.497 25.948 32.793 1.00 10.53 310 SER A N 1
ATOM 782 C CA . SER A 1 104 ? 16.998 25.143 31.696 1.00 10.41 310 SER A CA 1
ATOM 783 C C . SER A 1 104 ? 18.111 24.436 30.947 1.00 8.15 310 SER A C 1
ATOM 784 O O . SER A 1 104 ? 19.292 24.778 31.073 1.00 10.35 310 SER A O 1
ATOM 787 N N . ASN A 1 105 ? 17.728 23.427 30.175 1.00 8.29 311 ASN A N 1
ATOM 788 C CA . ASN A 1 105 ? 18.628 22.835 29.190 1.00 8.01 311 ASN A CA 1
ATOM 789 C C . ASN A 1 105 ? 17.777 22.123 28.169 1.00 8.59 311 ASN A C 1
ATOM 790 O O . ASN A 1 105 ? 17.063 21.180 28.518 1.00 9.87 311 ASN A O 1
ATOM 795 N N . HIS A 1 106 ? 17.820 22.589 26.926 1.00 10.43 312 HIS A N 1
ATOM 796 C CA . HIS A 1 106 ? 16.997 22.006 25.868 1.00 11.03 312 HIS A CA 1
ATOM 797 C C . HIS A 1 106 ? 17.844 21.233 24.876 1.00 10.10 312 HIS A C 1
ATOM 798 O O . HIS A 1 106 ? 17.468 21.070 23.715 1.00 11.22 312 HIS A O 1
ATOM 805 N N . SER A 1 107 ? 18.980 20.737 25.359 1.00 8.72 313 SER A N 1
ATOM 806 C CA . SER A 1 107 ? 19.873 19.920 24.551 1.00 9.90 313 SER A CA 1
ATOM 807 C C . SER A 1 107 ? 20.130 18.569 25.222 1.00 11.12 313 SER A C 1
ATOM 808 O O . SER A 1 107 ? 21.265 18.089 25.294 1.00 13.52 313 SER A O 1
ATOM 811 N N . LEU A 1 108 ? 19.065 17.959 25.723 1.00 10.15 314 LEU A N 1
ATOM 812 C CA . LEU A 1 108 ? 19.162 16.671 26.396 1.00 9.66 314 LEU A CA 1
ATOM 813 C C . LEU A 1 108 ? 18.806 15.538 25.453 1.00 10.22 314 LEU A C 1
ATOM 814 O O . LEU A 1 108 ? 18.144 15.742 24.438 1.00 10.28 314 LEU A O 1
ATOM 819 N N . LYS A 1 109 ? 19.244 14.335 25.805 1.00 12.18 315 LYS A N 1
ATOM 820 C CA . LYS A 1 109 ? 18.753 13.136 25.144 1.00 13.05 315 LYS A CA 1
ATOM 821 C C . LYS A 1 109 ? 18.803 11.990 26.132 1.00 15.70 315 LYS A C 1
ATOM 822 O O . LYS A 1 109 ? 19.836 11.331 26.301 1.00 19.70 315 LYS A O 1
ATOM 828 N N . ALA A 1 110 ? 17.687 11.786 26.820 1.00 11.53 316 ALA A N 1
ATOM 829 C CA . ALA A 1 110 ? 17.577 10.720 27.798 1.00 11.87 316 ALA A CA 1
ATOM 830 C C . ALA A 1 110 ? 16.222 10.053 27.652 1.00 11.37 316 ALA A C 1
ATOM 831 O O . ALA A 1 110 ? 15.377 10.520 26.884 1.00 12.72 316 ALA A O 1
ATOM 833 N N . LEU A 1 111 ? 16.032 8.957 28.381 1.00 13.22 317 LEU A N 1
ATOM 834 C CA . LEU A 1 111 ? 14.769 8.220 28.381 1.00 11.62 317 LEU A CA 1
ATOM 835 C C . LEU A 1 111 ? 14.349 7.872 26.948 1.00 14.27 317 LEU A C 1
ATOM 836 O O . LEU A 1 111 ? 13.174 7.935 26.592 1.00 13.43 317 LEU A O 1
ATOM 841 N N . GLN A 1 112 ? 15.324 7.500 26.128 1.00 13.85 318 GLN A N 1
ATOM 842 C CA . GLN A 1 112 ? 15.077 7.278 24.713 1.00 13.21 318 GLN A CA 1
ATOM 843 C C . GLN A 1 112 ? 14.528 5.887 24.429 1.00 11.91 318 GLN A C 1
ATOM 844 O O . GLN A 1 112 ? 15.051 4.885 24.920 1.00 14.01 318 GLN A O 1
ATOM 850 N N . ALA A 1 113 ? 13.479 5.833 23.616 1.00 11.20 319 ALA A N 1
ATOM 851 C CA . ALA A 1 113 ? 12.911 4.564 23.199 1.00 11.29 319 ALA A CA 1
ATOM 852 C C . ALA A 1 113 ? 12.245 4.686 21.840 1.00 11.48 319 ALA A C 1
ATOM 853 O O . ALA A 1 113 ? 11.943 5.783 21.365 1.00 11.65 319 ALA A O 1
ATOM 855 N N . THR A 1 114 ? 12.027 3.534 21.222 1.00 10.95 320 THR A N 1
ATOM 856 C CA . THR A 1 114 ? 11.302 3.433 19.974 1.00 10.19 320 THR A CA 1
ATOM 857 C C . THR A 1 114 ? 9.872 3.943 20.099 1.00 11.31 320 THR A C 1
ATOM 858 O O . THR A 1 114 ? 9.153 3.586 21.029 1.00 11.09 320 THR A O 1
ATOM 862 N N . VAL A 1 115 ? 9.451 4.770 19.148 1.00 13.75 321 VAL A N 1
ATOM 863 C CA . VAL A 1 115 ? 8.075 5.243 19.107 1.00 12.89 321 VAL A CA 1
ATOM 864 C C . VAL A 1 115 ? 7.113 4.054 19.048 1.00 12.62 321 VAL A C 1
ATOM 865 O O . VAL A 1 115 ? 7.266 3.161 18.203 1.00 13.29 321 VAL A O 1
ATOM 869 N N . GLY A 1 116 ? 6.146 4.027 19.962 1.00 10.78 322 GLY A N 1
ATOM 870 C CA . GLY A 1 116 ? 5.228 2.907 20.065 1.00 11.26 322 GLY A CA 1
ATOM 871 C C . GLY A 1 116 ? 5.599 1.893 21.134 1.00 11.84 322 GLY A C 1
ATOM 872 O O . GLY A 1 116 ? 4.794 1.027 21.492 1.00 11.83 322 GLY A O 1
ATOM 873 N N . ASN A 1 117 ? 6.831 1.987 21.620 1.00 10.67 323 ASN A N 1
ATOM 874 C CA . ASN A 1 117 ? 7.284 1.217 22.769 1.00 9.46 323 ASN A CA 1
ATOM 875 C C . ASN A 1 117 ? 7.391 2.150 23.959 1.00 8.66 323 ASN A C 1
ATOM 876 O O . ASN A 1 117 ? 7.309 3.365 23.804 1.00 10.53 323 ASN A O 1
ATOM 881 N N . SER A 1 118 ? 7.576 1.588 25.146 1.00 8.95 324 SER A N 1
ATOM 882 C CA . SER A 1 118 ? 7.837 2.412 26.325 1.00 9.08 324 SER A CA 1
ATOM 883 C C . SER A 1 118 ? 9.267 2.236 26.827 1.00 11.36 324 SER A C 1
ATOM 884 O O . SER A 1 118 ? 9.884 1.181 26.640 1.00 12.74 324 SER A O 1
ATOM 887 N N . TYR A 1 119 ? 9.798 3.299 27.422 1.00 9.86 325 TYR A N 1
ATOM 888 C CA . TYR A 1 119 ? 11.096 3.261 28.085 1.00 11.73 325 TYR A CA 1
ATOM 889 C C . TYR A 1 119 ? 10.876 2.873 29.530 1.00 10.34 325 TYR A C 1
ATOM 890 O O . TYR A 1 119 ? 9.988 3.420 30.173 1.00 11.17 325 TYR A O 1
ATOM 899 N N . LYS A 1 120 ? 11.680 1.948 30.044 1.00 10.67 326 LYS A N 1
ATOM 900 C CA . LYS A 1 120 ? 11.579 1.563 31.448 1.00 9.84 326 LYS A CA 1
ATOM 901 C C . LYS A 1 120 ? 12.959 1.422 32.074 1.00 12.56 326 LYS A C 1
ATOM 902 O O . LYS A 1 120 ? 13.869 0.842 31.478 1.00 12.02 326 LYS A O 1
ATOM 908 N N . CYS A 1 121 ? 13.117 1.952 33.282 1.00 11.05 327 CYS A N 1
ATOM 909 C CA . CYS A 1 121 ? 14.371 1.791 33.997 1.00 11.06 327 CYS A CA 1
ATOM 910 C C . CYS A 1 121 ? 14.146 1.932 35.492 1.00 13.10 327 CYS A C 1
ATOM 911 O O . CYS A 1 121 ? 13.479 2.861 35.934 1.00 14.54 327 CYS A O 1
ATOM 914 N N . ASN A 1 122 ? 14.700 0.997 36.261 1.00 13.06 328 ASN A N 1
ATOM 915 C CA . ASN A 1 122 ? 14.609 1.014 37.720 1.00 15.19 328 ASN A CA 1
ATOM 916 C C . ASN A 1 122 ? 15.949 1.367 38.357 1.00 15.32 328 ASN A C 1
ATOM 917 O O . ASN A 1 122 ? 16.111 1.304 39.576 1.00 20.11 328 ASN A O 1
ATOM 922 N N . THR A 1 123 ? 16.913 1.722 37.515 1.00 14.69 329 THR A N 1
ATOM 923 C CA . THR A 1 123 ? 18.225 2.164 37.973 1.00 15.69 329 THR A CA 1
ATOM 924 C C . THR A 1 123 ? 18.260 3.683 37.943 1.00 17.52 329 THR A C 1
ATOM 925 O O . THR A 1 123 ? 17.997 4.292 36.913 1.00 17.34 329 THR A O 1
ATOM 929 N N . GLU A 1 124 ? 18.561 4.284 39.086 1.00 13.41 330 GLU A N 1
ATOM 930 C CA . GLU A 1 124 ? 18.649 5.734 39.224 1.00 18.33 330 GLU A CA 1
ATOM 931 C C . GLU A 1 124 ? 19.541 6.367 38.152 1.00 16.68 330 GLU A C 1
ATOM 932 O O . GLU A 1 124 ? 20.694 5.973 37.997 1.00 17.81 330 GLU A O 1
ATOM 938 N N . GLU A 1 125 ? 19.004 7.329 37.401 1.00 13.63 331 GLU A N 1
ATOM 939 C CA . GLU A 1 125 ? 19.808 8.076 36.437 1.00 14.81 331 GLU A CA 1
ATOM 940 C C . GLU A 1 125 ? 19.857 9.543 36.816 1.00 14.85 331 GLU A C 1
ATOM 941 O O . GLU A 1 125 ? 18.825 10.191 36.971 1.00 15.98 331 GLU A O 1
ATOM 947 N N . HIS A 1 126 ? 21.066 10.068 36.956 1.00 13.83 332 HIS A N 1
ATOM 948 C CA . HIS A 1 126 ? 21.248 11.472 37.272 1.00 12.80 332 HIS A CA 1
ATOM 949 C C . HIS A 1 126 ? 21.478 12.243 35.987 1.00 14.41 332 HIS A C 1
ATOM 950 O O . HIS A 1 126 ? 22.572 12.228 35.427 1.00 16.78 332 HIS A O 1
ATOM 957 N N . ILE A 1 127 ? 20.429 12.892 35.505 1.00 11.06 333 ILE A N 1
ATOM 958 C CA . ILE A 1 127 ? 20.510 13.617 34.245 1.00 11.65 333 ILE A CA 1
ATOM 959 C C . ILE A 1 127 ? 21.034 15.026 34.471 1.00 11.28 333 ILE A C 1
ATOM 960 O O . ILE A 1 127 ? 20.410 15.829 35.158 1.00 12.16 333 ILE A O 1
ATOM 965 N N . PHE A 1 128 ? 22.201 15.312 33.901 1.00 9.89 334 PHE A N 1
ATOM 966 C CA . PHE A 1 128 ? 22.806 16.632 33.988 1.00 9.94 334 PHE A CA 1
ATOM 967 C C . PHE A 1 128 ? 21.926 17.658 33.281 1.00 9.92 334 PHE A C 1
ATOM 968 O O . PHE A 1 128 ? 21.596 17.496 32.110 1.00 11.75 334 PHE A O 1
ATOM 976 N N . VAL A 1 129 ? 21.534 18.703 33.999 1.00 9.11 335 VAL A N 1
ATOM 977 C CA . VAL A 1 129 ? 20.802 19.810 33.386 1.00 9.01 335 VAL A CA 1
ATOM 978 C C . VAL A 1 129 ? 21.713 21.036 33.328 1.00 8.95 335 VAL A C 1
ATOM 979 O O . VAL A 1 129 ? 21.887 21.636 32.269 1.00 9.85 335 VAL A O 1
ATOM 983 N N . SER A 1 130 ? 22.309 21.391 34.467 1.00 9.60 336 SER A N 1
ATOM 984 C CA . SER A 1 130 ? 23.384 22.385 34.509 1.00 8.51 336 SER A CA 1
ATOM 985 C C . SER A 1 130 ? 24.421 21.927 35.515 1.00 11.67 336 SER A C 1
ATOM 986 O O . SER A 1 130 ? 24.223 20.910 36.185 1.00 11.81 336 SER A O 1
ATOM 989 N N . LYS A 1 131 ? 25.509 22.684 35.633 1.00 13.13 337 LYS A N 1
ATOM 990 C CA . LYS A 1 131 ? 26.536 22.408 36.638 1.00 16.48 337 LYS A CA 1
ATOM 991 C C . LYS A 1 131 ? 25.935 22.276 38.019 1.00 17.01 337 LYS A C 1
ATOM 992 O O . LYS A 1 131 ? 26.432 21.506 38.846 1.00 20.01 337 LYS A O 1
ATOM 998 N N . MET A 1 132 ? 24.864 23.029 38.258 1.00 12.96 338 MET A N 1
ATOM 999 C CA . MET A 1 132 ? 24.263 23.132 39.577 1.00 15.73 338 MET A CA 1
ATOM 1000 C C . MET A 1 132 ? 22.985 22.317 39.741 1.00 15.13 338 MET A C 1
ATOM 1001 O O . MET A 1 132 ? 22.442 22.248 40.831 1.00 15.73 338 MET A O 1
ATOM 1006 N N . LEU A 1 133 ? 22.497 21.699 38.670 1.00 11.08 339 LEU A N 1
ATOM 1007 C CA . LEU A 1 133 ? 21.211 21.002 38.751 1.00 11.60 339 LEU A CA 1
ATOM 1008 C C . LEU A 1 133 ? 21.214 19.677 38.011 1.00 10.31 339 LEU A C 1
ATOM 1009 O O . LEU A 1 133 ? 21.541 19.625 36.826 1.00 10.10 339 LEU A O 1
ATOM 1014 N N . SER A 1 134 ? 20.834 18.606 38.696 1.00 9.91 340 SER A N 1
ATOM 1015 C CA . SER A 1 134 ? 20.546 17.363 37.996 1.00 10.08 340 SER A CA 1
ATOM 1016 C C . SER A 1 134 ? 19.103 16.954 38.254 1.00 9.12 340 SER A C 1
ATOM 1017 O O . SER A 1 134 ? 18.525 17.257 39.306 1.00 10.67 340 SER A O 1
ATOM 1020 N N . LEU A 1 135 ? 18.512 16.303 37.260 1.00 11.34 341 LEU A N 1
ATOM 1021 C CA . LEU A 1 135 ? 17.212 15.678 37.416 1.00 10.98 341 LEU A CA 1
ATOM 1022 C C . LEU A 1 135 ? 17.444 14.202 37.649 1.00 12.43 341 LEU A C 1
ATOM 1023 O O . LEU A 1 135 ? 17.902 13.492 36.751 1.00 12.16 341 LEU A O 1
ATOM 1028 N N . ASN A 1 136 ? 17.155 13.750 38.862 1.00 11.17 342 ASN A N 1
ATOM 1029 C CA . ASN A 1 136 ? 17.338 12.353 39.217 1.00 9.51 342 ASN A CA 1
ATOM 1030 C C . ASN A 1 136 ? 16.072 11.575 38.918 1.00 11.84 342 ASN A C 1
ATOM 1031 O O . ASN A 1 136 ? 15.024 11.787 39.528 1.00 12.97 342 ASN A O 1
ATOM 1036 N N . VAL A 1 137 ? 16.180 10.718 37.908 1.00 14.21 343 VAL A N 1
ATOM 1037 C CA . VAL A 1 137 ? 15.100 9.838 37.500 1.00 12.93 343 VAL A CA 1
ATOM 1038 C C . VAL A 1 137 ? 15.316 8.544 38.248 1.00 16.28 343 VAL A C 1
ATOM 1039 O O . VAL A 1 137 ? 16.104 7.690 37.835 1.00 16.15 343 VAL A O 1
ATOM 1043 N N . PHE A 1 138 ? 14.638 8.428 39.377 1.00 14.82 344 PHE A N 1
ATOM 1044 C CA . PHE A 1 138 ? 14.887 7.344 40.311 1.00 14.83 344 PHE A CA 1
ATOM 1045 C C . PHE A 1 138 ? 14.347 6.041 39.741 1.00 13.52 344 PHE A C 1
ATOM 1046 O O . PHE A 1 138 ? 15.006 4.999 39.811 1.00 15.89 344 PHE A O 1
ATOM 1054 N N . SER A 1 139 ? 13.154 6.108 39.163 1.00 14.02 345 SER A N 1
ATOM 1055 C CA . SER A 1 139 ? 12.628 5.006 38.364 1.00 15.68 345 SER A CA 1
ATOM 1056 C C . SER A 1 139 ? 11.632 5.575 37.372 1.00 12.98 345 SER A C 1
ATOM 1057 O O . SER A 1 139 ? 11.085 6.660 37.586 1.00 13.25 345 SER A O 1
ATOM 1060 N N . VAL A 1 140 ? 11.398 4.859 36.279 1.00 12.05 346 VAL A N 1
ATOM 1061 C CA . VAL A 1 140 ? 10.565 5.421 35.233 1.00 12.77 346 VAL A CA 1
ATOM 1062 C C . VAL A 1 140 ? 10.031 4.372 34.279 1.00 11.68 346 VAL A C 1
ATOM 1063 O O . VAL A 1 140 ? 10.736 3.439 33.897 1.00 12.10 346 VAL A O 1
ATOM 1067 N N . GLN A 1 141 ? 8.762 4.520 33.928 1.00 10.54 347 GLN A N 1
ATOM 1068 C CA . GLN A 1 141 ? 8.258 3.976 32.679 1.00 10.09 347 GLN A CA 1
ATOM 1069 C C . GLN A 1 141 ? 7.599 5.152 31.972 1.00 9.77 347 GLN A C 1
ATOM 1070 O O . GLN A 1 141 ? 6.795 5.865 32.579 1.00 9.97 347 GLN A O 1
ATOM 1076 N N . VAL A 1 142 ? 7.967 5.396 30.716 1.00 9.14 348 VAL A N 1
ATOM 1077 C CA . VAL A 1 142 ? 7.480 6.589 30.038 1.00 8.96 348 VAL A CA 1
ATOM 1078 C C . VAL A 1 142 ? 7.331 6.349 28.539 1.00 10.29 348 VAL A C 1
ATOM 1079 O O . VAL A 1 142 ? 8.087 5.588 27.925 1.00 10.82 348 VAL A O 1
ATOM 1083 N N . GLN A 1 143 ? 6.324 6.983 27.957 1.00 9.40 349 GLN A N 1
ATOM 1084 C CA . GLN A 1 143 ? 6.072 6.867 26.529 1.00 9.27 349 GLN A CA 1
ATOM 1085 C C . GLN A 1 143 ? 5.486 8.169 25.994 1.00 10.29 349 GLN A C 1
ATOM 1086 O O . GLN A 1 143 ? 4.505 8.683 26.548 1.00 11.14 349 GLN A O 1
ATOM 1092 N N . ALA A 1 144 ? 6.091 8.702 24.936 1.00 9.16 350 ALA A N 1
ATOM 1093 C CA . ALA A 1 144 ? 5.674 9.968 24.355 1.00 10.12 350 ALA A CA 1
ATOM 1094 C C . ALA A 1 144 ? 5.310 9.814 22.881 1.00 11.04 350 ALA A C 1
ATOM 1095 O O . ALA A 1 144 ? 5.863 8.955 22.179 1.00 12.43 350 ALA A O 1
ATOM 1097 N N . PHE A 1 145 ? 4.364 10.656 22.463 1.00 10.98 351 PHE A N 1
ATOM 1098 C CA . PHE A 1 145 ? 3.875 10.818 21.092 1.00 11.95 351 PHE A CA 1
ATOM 1099 C C . PHE A 1 145 ? 2.873 9.717 20.756 1.00 13.72 351 PHE A C 1
ATOM 1100 O O . PHE A 1 145 ? 1.691 9.871 21.043 1.00 20.86 351 PHE A O 1
ATOM 1108 N N . LYS A 1 146 ? 3.319 8.612 20.180 1.00 13.69 352 LYS A N 1
ATOM 1109 C CA . LYS A 1 146 ? 2.393 7.545 19.816 1.00 15.07 352 LYS A CA 1
ATOM 1110 C C . LYS A 1 146 ? 2.009 6.699 21.031 1.00 14.31 352 LYS A C 1
ATOM 1111 O O . LYS A 1 146 ? 2.868 6.112 21.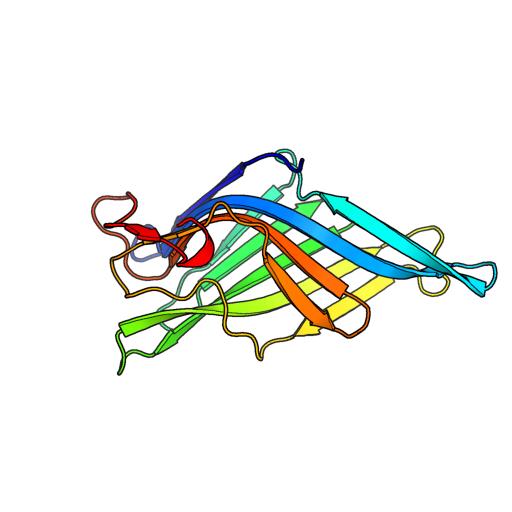688 1.00 14.91 352 LYS A O 1
ATOM 1117 N N . VAL A 1 147 ? 0.713 6.664 21.338 1.00 14.45 353 VAL A N 1
ATOM 1118 C CA . VAL A 1 147 ? 0.177 5.777 22.360 1.00 13.17 353 VAL A CA 1
ATOM 1119 C C . VAL A 1 147 ? -1.029 5.023 21.792 1.00 16.56 353 VAL A C 1
ATOM 1120 O O . VAL A 1 147 ? -1.960 5.633 21.260 1.00 19.32 353 VAL A O 1
ATOM 1124 N N . ASP A 1 148 ? -0.994 3.699 21.898 1.00 16.22 354 ASP A N 1
ATOM 1125 C CA . ASP A 1 148 ? -2.042 2.848 21.347 1.00 17.85 354 ASP A CA 1
ATOM 1126 C C . ASP A 1 148 ? -2.908 2.281 22.461 1.00 17.00 354 ASP A C 1
ATOM 1127 O O . ASP A 1 148 ? -2.395 1.793 23.465 1.00 15.07 354 ASP A O 1
ATOM 1132 N N . SER A 1 149 ? -4.225 2.367 22.286 1.00 17.69 355 SER A N 1
ATOM 1133 C CA . SER A 1 149 ? -5.181 1.850 23.265 1.00 18.58 355 SER A CA 1
ATOM 1134 C C . SER A 1 149 ? -4.920 2.351 24.692 1.00 17.25 355 SER A C 1
ATOM 1135 O O . SER A 1 149 ? -5.128 1.634 25.675 1.00 18.28 355 SER A O 1
ATOM 1138 N N . ASP A 1 150 ? -4.455 3.592 24.791 1.00 17.54 356 ASP A N 1
ATOM 1139 C CA . ASP A 1 150 ? -4.308 4.279 26.075 1.00 16.04 356 ASP A CA 1
ATOM 1140 C C . ASP A 1 150 ? -3.482 3.510 27.118 1.00 18.73 356 ASP A C 1
ATOM 1141 O O . ASP A 1 150 ? -3.747 3.581 28.319 1.00 20.21 356 ASP A O 1
ATOM 1146 N N . ARG A 1 151 ? -2.442 2.820 26.659 1.00 15.19 357 ARG A N 1
ATOM 1147 C CA . ARG A 1 151 ? -1.590 2.055 27.561 1.00 12.88 357 ARG A CA 1
ATOM 1148 C C . ARG A 1 151 ? -0.167 1.991 27.034 1.00 9.04 357 ARG A C 1
ATOM 1149 O O . ARG A 1 151 ? 0.064 2.275 25.861 1.00 11.50 357 ARG A O 1
ATOM 1157 N N . PHE A 1 152 ? 0.777 1.637 27.908 1.00 11.23 358 PHE A N 1
ATOM 1158 C CA . PHE A 1 152 ? 2.178 1.506 27.516 1.00 11.14 358 PHE A CA 1
ATOM 1159 C C . PHE A 1 152 ? 2.354 0.446 26.453 1.00 12.38 358 PHE A C 1
ATOM 1160 O O . PHE A 1 152 ? 1.757 -0.631 26.545 1.00 12.79 358 PHE A O 1
ATOM 1168 N N . GLY A 1 153 ? 3.198 0.745 25.470 1.00 9.93 359 GLY A N 1
ATOM 1169 C CA . GLY A 1 153 ? 3.649 -0.261 24.529 1.00 11.41 359 GLY A CA 1
ATOM 1170 C C . GLY A 1 153 ? 4.715 -1.146 25.147 1.00 9.78 359 GLY A C 1
ATOM 1171 O O . GLY A 1 153 ? 5.093 -0.981 26.311 1.00 11.10 359 GLY A O 1
ATOM 1172 N N . SER A 1 154 ? 5.215 -2.091 24.362 1.00 10.64 360 SER A N 1
ATOM 1173 C CA . SER A 1 154 ? 6.205 -3.039 24.851 1.00 10.53 360 SER A CA 1
ATOM 1174 C C . SER A 1 154 ? 7.441 -2.350 25.416 1.00 9.90 360 SER A C 1
ATOM 1175 O O . SER A 1 154 ? 7.880 -1.308 24.921 1.00 11.78 360 SER A O 1
ATOM 1178 N N . VAL A 1 155 ? 7.991 -2.951 26.459 1.00 9.63 361 VAL A N 1
ATOM 1179 C CA . VAL A 1 155 ? 9.042 -2.329 27.253 1.00 10.83 361 VAL A CA 1
ATOM 1180 C C . VAL A 1 155 ? 10.443 -2.437 26.651 1.00 11.72 361 VAL A C 1
ATOM 1181 O O . VAL A 1 155 ? 10.895 -3.522 26.273 1.00 12.74 361 VAL A O 1
ATOM 1185 N N . GLU A 1 156 ? 11.123 -1.297 26.565 1.00 10.40 362 GLU A N 1
ATOM 1186 C CA . GLU A 1 156 ? 12.551 -1.273 26.294 1.00 10.90 362 GLU A CA 1
ATOM 1187 C C . GLU A 1 156 ? 13.239 -0.925 27.600 1.00 12.40 362 GLU A C 1
ATOM 1188 O O . GLU A 1 156 ? 13.211 0.220 28.042 1.00 12.52 362 GLU A O 1
ATOM 1194 N N . GLU A 1 157 ? 13.832 -1.925 28.237 1.00 13.63 363 GLU A N 1
ATOM 1195 C CA . GLU A 1 157 ? 14.398 -1.746 29.567 1.00 15.41 363 GLU A CA 1
ATOM 1196 C C . GLU A 1 157 ? 15.861 -1.340 29.485 1.00 15.22 363 GLU A C 1
ATOM 1197 O O . GLU A 1 157 ? 16.625 -1.916 28.708 1.00 15.33 363 GLU A O 1
ATOM 1203 N N . CYS A 1 158 ? 16.247 -0.347 30.284 1.00 12.44 364 CYS A N 1
ATOM 1204 C CA . CYS A 1 158 ? 17.638 0.094 30.340 1.00 14.13 364 CYS A CA 1
ATOM 1205 C C . CYS A 1 158 ? 18.565 -1.084 30.642 1.00 15.11 364 CYS A C 1
ATOM 1206 O O . CYS A 1 158 ? 18.230 -1.968 31.428 1.00 15.44 364 CYS A O 1
ATOM 1209 N N . VAL A 1 159 ? 19.724 -1.090 29.992 1.00 17.02 365 VAL A N 1
ATOM 1210 C CA . VAL A 1 159 ? 20.685 -2.180 30.128 1.00 19.38 365 VAL A CA 1
ATOM 1211 C C . VAL A 1 159 ? 21.102 -2.382 31.584 1.00 21.03 365 VAL A C 1
ATOM 1212 O O . VAL A 1 159 ? 21.299 -3.513 32.035 1.00 20.45 365 VAL A O 1
ATOM 1216 N N . GLN A 1 160 ? 21.188 -1.280 32.322 1.00 19.98 366 GLN A N 1
ATOM 1217 C CA . GLN A 1 160 ? 21.656 -1.293 33.704 1.00 20.42 366 GLN A CA 1
ATOM 1218 C C . GLN A 1 160 ? 20.769 -2.107 34.646 1.00 22.41 366 GLN A C 1
ATOM 1219 O O . GLN A 1 160 ? 21.215 -2.517 35.721 1.00 24.21 366 GLN A O 1
ATOM 1225 N N . ASP A 1 161 ? 19.520 -2.342 34.249 1.00 18.57 367 ASP A N 1
ATOM 1226 C CA . ASP A 1 161 ? 18.601 -3.139 35.057 1.00 21.79 367 ASP A CA 1
ATOM 1227 C C . ASP A 1 161 ? 18.945 -4.624 34.987 1.00 27.31 367 ASP A C 1
ATOM 1228 O O . ASP A 1 161 ? 18.400 -5.430 35.738 1.00 29.72 367 ASP A O 1
ATOM 1233 N N . GLY A 1 162 ? 19.845 -4.982 34.076 1.00 24.18 368 GLY A N 1
ATOM 1234 C CA . GLY A 1 162 ? 20.313 -6.352 33.979 1.00 31.78 368 GLY A CA 1
ATOM 1235 C C . GLY A 1 162 ? 21.141 -6.739 35.189 1.00 35.71 368 GLY A C 1
ATOM 1236 O O . GLY A 1 162 ? 21.722 -5.878 35.853 1.00 36.92 368 GLY A O 1
#

Secondary structure (DSSP, 8-state):
-PPPEEEEEEETTEEEEEEEEEEEEEEEEEBTTS-EEEEEEEPPTTSEEEEE--SSEEEEEEEETTEEEEEEEEEETTTTEEEEEEEEEEEE-TTBSS-EEEEEE----EEEEEBTBEEEE-S-EEEEEETTEEEEEEEEEEEES--BTTB--SEEE-GGG-

B-factor: mean 19.84, std 10.27, range [7.86, 79.35]

CATH classification: 2.40.160.110

Sequence (162 aa):
DPTVSKYNVTGNNGTCLLASMALQLNITYLKKDNKTVTRAFNISPNDTSSGSCGINLVTLKVENKNRALELQFGMNASSSLFFLQGVRLNMTLPDALVPTFSISNHSLKALQATVGNSYKCNTEEHIFVSKMLSLNVFSVQVQAFKVDSDRFGSVEECVQDG

Organism: Mus musculus (NCBI:txid10090)

Solvent-accessible surface area: 8465 Å² total; per-residue (Å²): 146,10,72,78,13,162,19,99,6,82,33,159,143,31,16,8,0,24,4,21,2,0,2,36,0,48,2,33,23,84,48,116,73,114,130,88,32,78,90,60,57,70,3,31,81,136,20,86,57,61,36,56,48,36,140,108,72,0,10,2,68,1,55,72,187,59,14,22,0,16,2,23,0,0,46,74,85,115,52,52,53,0,22,0,50,0,0,110,1,86,10,46,7,100,52,2,98,93,52,96,42,81,30,63,37,98,103,20,137,11,5,73,1,52,30,17,40,0,25,68,7,92,54,75,65,110,12,127,3,32,178,94,3,25,1,3,3,58,18,6,33,0,1,0,23,101,26,73,96,107,169,59,21,85,74,56,95,16,137,128,44,104

Foldseek 3Di:
DFDWAWDWAADDVGTFKTKTFWKKKWFWAAFLVRDIDIDIDTQHNPWDWYWDADQAWTKIWTDDDFKIKMWIKGDDPVQQKIFGQKIKMWGACPGGNRGTDIFMARGDGHLMDHAQAKEWEQPWDFDDRDPGITMITNTMIMHGGDDDPRDHGHYDYDPVVD